Protein AF-A0A918M5M4-F1 (afdb_monomer_lite)

Structure (mmCIF, N/CA/C/O backbone):
data_AF-A0A918M5M4-F1
#
_entry.id   AF-A0A918M5M4-F1
#
loop_
_atom_site.group_PDB
_atom_site.id
_atom_site.type_symbol
_atom_site.label_atom_id
_atom_site.label_alt_id
_atom_site.label_comp_id
_atom_site.label_asym_id
_atom_site.label_entity_id
_atom_site.label_seq_id
_atom_site.pdbx_PDB_ins_code
_atom_site.Cartn_x
_atom_site.Cartn_y
_atom_site.Cartn_z
_atom_site.occupancy
_atom_site.B_iso_or_equiv
_atom_site.auth_seq_id
_atom_site.auth_comp_id
_atom_site.auth_asym_id
_atom_site.auth_atom_id
_atom_site.pdbx_PDB_model_num
ATOM 1 N N . MET A 1 1 ? 6.515 -14.121 -33.774 1.00 31.66 1 MET A N 1
ATOM 2 C CA . MET A 1 1 ? 7.027 -12.742 -33.638 1.00 31.66 1 MET A CA 1
ATOM 3 C C . MET A 1 1 ? 7.043 -12.420 -32.153 1.00 31.66 1 MET A C 1
ATOM 5 O O . MET A 1 1 ? 6.007 -12.093 -31.595 1.00 31.66 1 MET A O 1
ATOM 9 N N . GLN A 1 2 ? 8.178 -12.661 -31.497 1.00 32.06 2 GLN A N 1
ATOM 10 C CA . GLN A 1 2 ? 8.370 -12.367 -30.079 1.00 32.06 2 GLN A CA 1
ATOM 11 C C . GLN A 1 2 ? 8.633 -10.863 -29.984 1.00 32.06 2 GLN A C 1
ATOM 13 O O . GLN A 1 2 ? 9.651 -10.390 -30.479 1.00 32.06 2 GLN A O 1
ATOM 18 N N . LEU A 1 3 ? 7.674 -10.091 -29.474 1.00 38.12 3 LEU A N 1
ATOM 19 C CA . LEU A 1 3 ? 7.922 -8.688 -29.165 1.00 38.12 3 LEU A CA 1
ATOM 20 C C . LEU A 1 3 ? 8.830 -8.672 -27.939 1.00 38.12 3 LEU A C 1
ATOM 22 O O . LEU A 1 3 ? 8.403 -9.100 -26.866 1.00 38.12 3 LEU A O 1
ATOM 26 N N . ASP A 1 4 ? 10.060 -8.191 -28.093 1.00 43.88 4 ASP A N 1
ATOM 27 C CA . ASP A 1 4 ? 10.939 -7.857 -26.975 1.00 43.88 4 ASP A CA 1
ATOM 28 C C . ASP A 1 4 ? 10.282 -6.734 -26.157 1.00 43.88 4 ASP A C 1
ATOM 30 O O . ASP A 1 4 ? 10.545 -5.543 -26.320 1.00 43.88 4 ASP A O 1
ATOM 34 N N . GLY A 1 5 ? 9.350 -7.116 -25.282 1.00 52.03 5 GLY A N 1
ATOM 35 C CA . GLY A 1 5 ? 8.571 -6.247 -24.402 1.00 52.03 5 GLY A CA 1
ATOM 36 C C . GLY A 1 5 ? 9.403 -5.711 -23.237 1.00 52.03 5 GLY A C 1
ATOM 37 O O . GLY A 1 5 ? 8.955 -5.766 -22.093 1.00 52.03 5 GLY A O 1
ATOM 38 N N . GLY A 1 6 ? 10.628 -5.263 -23.525 1.00 60.84 6 GLY A N 1
ATOM 39 C CA . GLY A 1 6 ? 11.644 -4.798 -22.577 1.00 60.84 6 GLY A CA 1
ATOM 40 C C . GLY A 1 6 ? 11.935 -3.297 -22.655 1.00 60.84 6 GLY A C 1
ATOM 41 O O . GLY A 1 6 ? 12.893 -2.826 -22.050 1.00 60.84 6 GLY A O 1
ATOM 42 N N . GLY A 1 7 ? 11.135 -2.525 -23.397 1.00 67.81 7 GLY A N 1
ATOM 43 C CA . GLY A 1 7 ? 11.286 -1.068 -23.455 1.00 67.81 7 GLY A CA 1
ATOM 44 C C . GLY A 1 7 ? 11.088 -0.399 -22.086 1.00 67.81 7 GLY A C 1
ATOM 45 O O . GLY A 1 7 ? 10.428 -0.944 -21.204 1.00 67.81 7 GLY A O 1
ATOM 46 N N . ARG A 1 8 ? 11.594 0.834 -21.917 1.00 72.06 8 ARG A N 1
ATOM 47 C CA . ARG A 1 8 ? 11.536 1.611 -20.653 1.00 72.06 8 ARG A CA 1
ATOM 48 C C . ARG A 1 8 ? 10.135 1.698 -20.025 1.00 72.06 8 ARG A C 1
ATOM 50 O O . ARG A 1 8 ? 10.007 1.849 -18.815 1.00 72.06 8 ARG A O 1
ATOM 57 N N . LEU A 1 9 ? 9.088 1.622 -20.845 1.00 75.12 9 LEU A N 1
ATOM 58 C CA . LEU A 1 9 ? 7.691 1.702 -20.412 1.00 75.12 9 LEU A CA 1
ATOM 59 C C . LEU A 1 9 ? 7.061 0.345 -20.080 1.00 75.12 9 LEU A C 1
ATOM 61 O O . LEU A 1 9 ? 6.008 0.319 -19.449 1.00 75.12 9 LEU A O 1
ATOM 65 N N . ALA A 1 10 ? 7.684 -0.771 -20.459 1.00 76.94 10 ALA A N 1
ATOM 66 C CA . ALA A 1 10 ? 7.119 -2.100 -20.253 1.00 76.94 10 ALA A CA 1
ATOM 67 C C . ALA A 1 10 ? 6.786 -2.403 -18.777 1.00 76.94 10 ALA A C 1
ATOM 69 O O . ALA A 1 10 ? 5.693 -2.908 -18.524 1.00 76.94 10 ALA A O 1
ATOM 70 N N . PRO A 1 11 ? 7.615 -2.016 -17.784 1.00 71.38 11 PRO A N 1
ATOM 71 C CA . PRO A 1 11 ? 7.250 -2.140 -16.373 1.00 71.38 11 PRO A CA 1
ATOM 72 C C . PRO A 1 11 ? 5.974 -1.382 -15.988 1.00 71.38 11 PRO A C 1
ATOM 74 O O . PRO A 1 11 ? 5.166 -1.880 -15.210 1.00 71.38 11 PRO A O 1
ATOM 77 N N . ALA A 1 12 ? 5.777 -0.174 -16.523 1.00 72.38 12 ALA A N 1
ATOM 78 C CA . ALA A 1 12 ? 4.592 0.632 -16.238 1.00 72.38 12 ALA A CA 1
ATOM 79 C C . ALA A 1 12 ? 3.340 0.063 -16.916 1.00 72.38 12 ALA A C 1
ATOM 81 O O . ALA A 1 12 ? 2.290 -0.006 -16.283 1.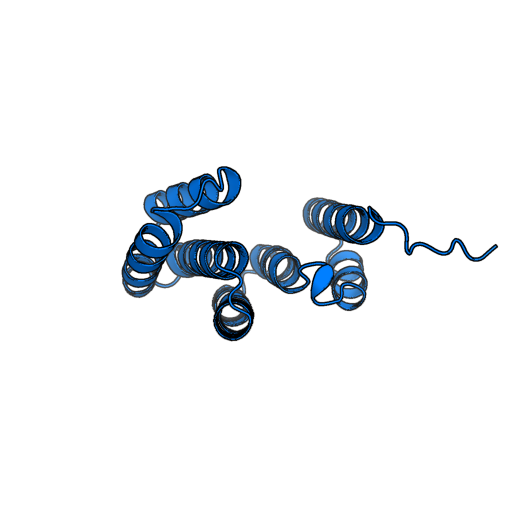00 72.38 12 ALA A O 1
ATOM 82 N N . ALA A 1 13 ? 3.473 -0.401 -18.161 1.00 77.06 13 ALA A N 1
ATOM 83 C CA . ALA A 1 13 ? 2.392 -1.050 -18.893 1.00 77.06 13 ALA A CA 1
ATOM 84 C C . ALA A 1 13 ? 1.911 -2.324 -18.181 1.00 77.06 13 ALA A C 1
ATOM 86 O O . ALA A 1 13 ? 0.711 -2.501 -17.996 1.00 77.06 13 ALA A O 1
ATOM 87 N N . ARG A 1 14 ? 2.835 -3.168 -17.701 1.00 78.19 14 ARG A N 1
ATOM 88 C CA . ARG A 1 14 ? 2.481 -4.381 -16.948 1.00 78.19 14 ARG A CA 1
ATOM 89 C C . ARG A 1 14 ? 1.756 -4.066 -15.635 1.00 78.19 14 ARG A C 1
ATOM 91 O O . ARG A 1 14 ? 0.775 -4.728 -15.331 1.00 78.19 14 ARG A O 1
ATOM 98 N N . ARG A 1 15 ? 2.155 -3.017 -14.899 1.00 77.06 15 ARG A N 1
ATOM 99 C CA . ARG A 1 15 ? 1.392 -2.554 -13.719 1.00 77.06 15 ARG A CA 1
ATOM 100 C C . ARG A 1 15 ? -0.024 -2.100 -14.080 1.00 77.06 15 ARG A C 1
ATOM 102 O O . ARG A 1 15 ? -0.968 -2.437 -13.377 1.00 77.06 15 ARG A O 1
ATOM 109 N N . GLY A 1 16 ? -0.169 -1.360 -15.180 1.00 74.25 16 GLY A N 1
ATOM 110 C CA . GLY A 1 16 ? -1.480 -0.936 -15.677 1.00 74.25 16 GLY A CA 1
ATOM 111 C C . GLY A 1 16 ? -2.386 -2.121 -16.019 1.00 74.25 16 GLY A C 1
ATOM 112 O O . GLY A 1 16 ? -3.556 -2.114 -15.652 1.00 74.25 16 GLY A O 1
ATOM 113 N N . LEU A 1 17 ? -1.836 -3.162 -16.654 1.00 78.81 17 LEU A N 1
ATOM 114 C CA . LEU A 1 17 ? -2.573 -4.392 -16.962 1.00 78.81 17 LEU A CA 1
ATOM 115 C C . LEU A 1 17 ? -3.053 -5.111 -15.703 1.00 78.81 17 LEU A C 1
ATOM 117 O O . LEU A 1 17 ? -4.197 -5.553 -15.676 1.00 78.81 17 LEU A O 1
ATOM 121 N N . VAL A 1 18 ? -2.228 -5.175 -14.654 1.00 77.69 18 VAL A N 1
ATOM 122 C CA . VAL A 1 18 ? -2.670 -5.776 -13.390 1.00 77.69 18 VAL A CA 1
ATOM 123 C C . VAL A 1 18 ? -3.821 -4.987 -12.776 1.00 77.69 18 VAL A C 1
ATOM 125 O O . VAL A 1 18 ? -4.817 -5.580 -12.382 1.00 77.69 18 VAL A O 1
ATOM 128 N N . HIS A 1 19 ? -3.740 -3.656 -12.764 1.00 74.88 19 HIS A N 1
ATOM 129 C CA . HIS A 1 19 ? -4.822 -2.834 -12.226 1.00 74.88 19 HIS A CA 1
ATOM 130 C C . HIS A 1 19 ? -6.141 -3.037 -12.991 1.00 74.88 19 HIS A C 1
ATOM 132 O O . HIS A 1 19 ? -7.197 -3.192 -12.381 1.00 74.88 19 HIS A O 1
ATOM 138 N N . ILE A 1 20 ? -6.081 -3.104 -14.325 1.00 78.50 20 ILE A N 1
ATOM 139 C CA . ILE A 1 20 ? -7.254 -3.384 -15.167 1.00 78.50 20 ILE A CA 1
ATOM 140 C C . ILE A 1 20 ? -7.804 -4.792 -14.895 1.00 78.50 20 ILE A C 1
ATOM 142 O O . ILE A 1 20 ? -9.017 -4.951 -14.793 1.00 78.50 20 ILE A O 1
ATOM 146 N N . ALA A 1 21 ? -6.938 -5.797 -14.738 1.00 78.44 21 ALA A N 1
ATOM 147 C CA . ALA A 1 21 ? -7.348 -7.161 -14.412 1.00 78.44 21 ALA A CA 1
ATOM 148 C C . ALA A 1 21 ? -8.049 -7.236 -13.041 1.00 78.44 21 ALA A C 1
ATOM 150 O O . ALA A 1 21 ? -9.118 -7.835 -12.944 1.00 78.44 21 ALA A O 1
ATOM 151 N N . CYS A 1 22 ? -7.534 -6.538 -12.019 1.00 73.75 22 CYS A N 1
ATOM 152 C CA . CYS A 1 22 ? -8.204 -6.413 -10.719 1.00 73.75 22 CYS A CA 1
ATOM 153 C C . CYS A 1 22 ? -9.591 -5.762 -10.842 1.00 73.75 22 CYS A C 1
ATOM 155 O O . CYS A 1 22 ? -10.555 -6.267 -10.273 1.00 73.75 22 CYS A O 1
ATOM 157 N N . LEU A 1 23 ? -9.717 -4.671 -11.609 1.00 74.25 23 LEU A N 1
ATOM 158 C CA . LEU A 1 23 ? -11.007 -4.002 -11.843 1.00 74.25 23 LEU A CA 1
ATOM 159 C C . LEU A 1 23 ? -12.008 -4.891 -12.596 1.00 74.25 23 LEU A C 1
ATOM 161 O O . LEU A 1 23 ? -13.211 -4.787 -12.369 1.00 74.25 23 LEU A O 1
ATOM 165 N N . ALA A 1 24 ? -11.519 -5.766 -13.475 1.00 77.88 24 ALA A N 1
ATOM 166 C CA . ALA A 1 24 ? -12.329 -6.737 -14.205 1.00 77.88 24 ALA A CA 1
ATOM 167 C C . ALA A 1 24 ? -12.671 -7.998 -13.384 1.00 77.88 24 ALA A C 1
ATOM 169 O O . ALA A 1 24 ? -13.424 -8.844 -13.863 1.00 77.88 24 ALA A O 1
ATOM 170 N N . GLY A 1 25 ? -12.120 -8.146 -12.173 1.00 73.94 25 GLY A N 1
ATOM 171 C CA . GLY A 1 25 ? -12.239 -9.358 -11.359 1.00 73.94 25 GLY A CA 1
ATOM 172 C C . GLY A 1 25 ? -11.410 -10.547 -11.867 1.00 73.94 25 GLY A C 1
ATOM 173 O O . GLY A 1 25 ? -11.567 -11.659 -11.364 1.00 73.94 25 GLY A O 1
ATOM 174 N N . ASP A 1 26 ? -10.520 -10.337 -12.842 1.00 80.94 26 ASP A N 1
ATOM 175 C CA . ASP A 1 26 ? -9.614 -11.358 -13.377 1.00 80.94 26 ASP A CA 1
ATOM 176 C C . ASP A 1 26 ? -8.328 -11.440 -12.540 1.00 80.94 26 ASP A C 1
ATOM 178 O O . ASP A 1 26 ? -7.231 -11.031 -12.936 1.00 80.94 26 ASP A O 1
ATOM 182 N N . PHE A 1 27 ? -8.479 -11.969 -11.328 1.00 72.94 27 PHE A N 1
ATOM 183 C CA . PHE A 1 27 ? -7.386 -12.075 -10.365 1.00 72.94 27 PHE A CA 1
ATOM 184 C C . PHE A 1 27 ? -6.307 -13.088 -10.769 1.00 72.94 27 PHE A C 1
ATOM 186 O O . PHE A 1 27 ? -5.166 -12.960 -10.329 1.00 72.94 27 PHE A O 1
ATOM 193 N N . SER A 1 28 ? -6.624 -14.055 -11.640 1.00 76.12 28 SER A N 1
ATOM 194 C CA . SER A 1 28 ? -5.630 -14.998 -12.170 1.00 76.12 28 SER A CA 1
ATOM 195 C C . SER A 1 28 ? -4.639 -14.272 -13.074 1.00 76.12 28 SER A C 1
ATOM 197 O O . SER A 1 28 ? -3.433 -14.332 -12.842 1.00 76.12 28 SER A O 1
ATOM 199 N N . THR A 1 29 ? -5.140 -13.503 -14.047 1.00 78.62 29 THR A N 1
ATOM 200 C CA . THR A 1 29 ? -4.291 -12.684 -14.925 1.00 78.62 29 THR A CA 1
ATOM 201 C C . THR A 1 29 ? -3.525 -11.628 -14.132 1.00 78.62 29 THR A C 1
ATOM 203 O O . THR A 1 29 ? -2.352 -11.364 -14.416 1.00 78.62 29 THR A O 1
ATOM 206 N N . ALA A 1 30 ? -4.160 -11.038 -13.115 1.00 78.25 30 ALA A N 1
ATOM 207 C CA . ALA A 1 30 ? -3.520 -10.095 -12.207 1.00 78.25 30 ALA A CA 1
ATOM 208 C C . ALA A 1 30 ? -2.331 -10.737 -11.466 1.00 78.25 30 ALA A C 1
ATOM 210 O O . ALA A 1 30 ? -1.230 -10.177 -11.457 1.00 78.25 30 ALA A O 1
ATOM 211 N N . TYR A 1 31 ? -2.521 -11.933 -10.904 1.00 76.31 31 TYR A N 1
ATOM 212 C CA . TYR A 1 31 ? -1.486 -12.674 -10.189 1.00 76.31 31 TYR A CA 1
ATOM 213 C C . TYR A 1 31 ? -0.331 -13.087 -11.108 1.00 76.31 31 TYR A C 1
ATOM 215 O O . TYR A 1 31 ? 0.821 -12.746 -10.829 1.00 76.31 31 TYR A O 1
ATOM 223 N N . ASP A 1 32 ? -0.629 -13.730 -12.238 1.00 79.44 32 ASP A N 1
ATOM 224 C CA . ASP A 1 32 ? 0.385 -14.199 -13.188 1.00 79.44 32 ASP A CA 1
ATOM 225 C C . ASP A 1 32 ? 1.221 -13.034 -13.726 1.00 79.44 32 ASP A C 1
ATOM 227 O O . ASP A 1 32 ? 2.452 -13.091 -13.751 1.00 79.44 32 ASP A O 1
ATOM 231 N N . THR A 1 33 ? 0.572 -11.921 -14.079 1.00 78.56 33 THR A N 1
ATOM 232 C CA . THR A 1 33 ? 1.270 -10.720 -14.556 1.00 78.56 33 THR A CA 1
ATOM 233 C C . THR A 1 33 ? 2.151 -10.119 -13.461 1.00 78.56 33 THR A C 1
ATOM 235 O O . THR A 1 33 ? 3.258 -9.663 -13.760 1.00 78.56 33 THR A O 1
ATOM 238 N N . THR A 1 34 ? 1.718 -10.169 -12.198 1.00 76.19 34 THR A N 1
ATOM 239 C CA . THR A 1 34 ? 2.508 -9.703 -11.049 1.00 76.19 34 THR A CA 1
ATOM 240 C C . THR A 1 34 ? 3.793 -10.507 -10.879 1.00 76.19 34 THR A C 1
ATOM 242 O O . THR A 1 34 ? 4.847 -9.907 -10.689 1.00 76.19 34 THR A O 1
ATOM 245 N N . GLN A 1 35 ? 3.755 -11.831 -11.067 1.00 75.19 35 GLN A N 1
ATOM 246 C CA . GLN A 1 35 ? 4.953 -12.683 -11.009 1.00 75.19 35 GLN A CA 1
ATOM 247 C C . GLN A 1 35 ? 5.988 -12.346 -12.100 1.00 75.19 35 GLN A C 1
ATOM 249 O O . GLN A 1 35 ? 7.175 -12.635 -11.954 1.00 75.19 35 GLN A O 1
ATOM 254 N N . THR A 1 36 ? 5.572 -11.693 -13.192 1.00 76.62 36 THR A N 1
ATOM 255 C CA . THR A 1 36 ? 6.490 -11.226 -14.251 1.00 76.62 36 THR A CA 1
ATOM 256 C C . THR A 1 36 ? 7.126 -9.859 -13.969 1.00 76.62 36 THR A C 1
ATOM 258 O O . THR A 1 36 ? 7.994 -9.403 -14.729 1.00 76.62 36 THR A O 1
ATOM 261 N N . LEU A 1 37 ? 6.677 -9.160 -12.922 1.00 70.69 37 LEU A N 1
ATOM 262 C CA . LEU A 1 37 ? 7.235 -7.881 -12.501 1.00 70.69 37 LEU A CA 1
ATOM 263 C C . LEU A 1 37 ? 8.455 -8.152 -11.625 1.00 70.69 37 LEU A C 1
ATOM 265 O O . LEU A 1 37 ? 8.340 -8.730 -10.563 1.00 70.69 37 LEU A O 1
ATOM 269 N N . GLY A 1 38 ? 9.636 -7.699 -12.041 1.00 65.38 38 GLY A N 1
ATOM 270 C CA . GLY A 1 38 ? 10.803 -7.679 -11.154 1.0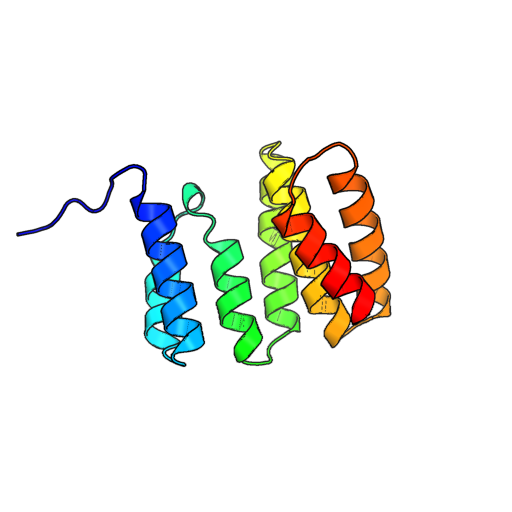0 65.38 38 GLY A CA 1
ATOM 271 C C . GLY A 1 38 ? 10.787 -6.476 -10.203 1.00 65.38 38 GLY A C 1
ATOM 272 O O . GLY A 1 38 ? 9.988 -5.551 -10.352 1.00 65.38 38 GLY A O 1
ATOM 273 N N . TRP A 1 39 ? 11.763 -6.408 -9.296 1.00 59.12 39 TRP A N 1
ATOM 274 C CA . TRP A 1 39 ? 11.954 -5.300 -8.345 1.00 59.12 39 TRP A CA 1
ATOM 275 C C . TRP A 1 39 ? 11.873 -3.892 -8.965 1.00 59.12 39 TRP A C 1
ATOM 277 O O . TRP A 1 39 ? 11.179 -3.015 -8.455 1.00 59.12 39 TRP A O 1
ATOM 287 N N . VAL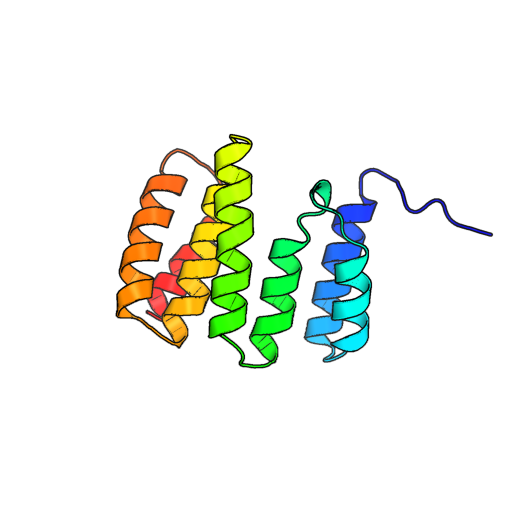 A 1 40 ? 12.548 -3.672 -10.101 1.00 57.81 40 VAL A N 1
ATOM 288 C CA . VAL A 1 40 ? 12.534 -2.385 -10.836 1.00 57.81 40 VAL A CA 1
ATOM 289 C C . VAL A 1 40 ? 11.117 -2.003 -11.276 1.00 57.81 40 VAL A C 1
ATOM 291 O O . VAL A 1 40 ? 10.779 -0.828 -11.416 1.00 57.81 40 VAL A O 1
ATOM 294 N N . SER A 1 41 ? 10.261 -3.004 -11.453 1.00 56.34 41 SER A N 1
ATOM 295 C CA . SER A 1 41 ? 8.868 -2.832 -11.835 1.00 56.34 41 SER A CA 1
ATOM 296 C C . SER A 1 41 ? 7.934 -2.621 -10.643 1.00 56.34 41 SER A C 1
ATOM 298 O O . SER A 1 41 ? 6.749 -2.393 -10.877 1.00 56.34 41 SER A O 1
ATOM 300 N N . ARG A 1 42 ? 8.460 -2.598 -9.406 1.00 64.56 42 ARG A N 1
ATOM 301 C CA . ARG A 1 42 ? 7.721 -2.371 -8.150 1.00 64.56 42 ARG A CA 1
ATOM 302 C C . ARG A 1 42 ? 6.629 -3.420 -7.910 1.00 64.56 42 ARG A C 1
ATOM 304 O O . ARG A 1 42 ? 5.502 -3.068 -7.570 1.00 64.56 42 ARG A O 1
ATOM 311 N N . GLN A 1 43 ? 6.981 -4.689 -8.130 1.00 60.69 43 GLN A N 1
ATOM 312 C CA . GLN A 1 43 ? 6.130 -5.876 -7.954 1.00 60.69 43 GLN A CA 1
ATOM 313 C C . GLN A 1 43 ? 5.279 -5.822 -6.677 1.00 60.69 43 GLN A C 1
ATOM 315 O O . GLN A 1 43 ? 4.084 -6.083 -6.708 1.00 60.69 43 GLN A O 1
ATOM 320 N N . HIS A 1 44 ? 5.873 -5.376 -5.577 1.00 62.69 44 HIS A N 1
ATOM 321 C CA . HIS A 1 44 ? 5.231 -5.300 -4.272 1.00 62.69 44 HIS A CA 1
ATOM 322 C C . HIS A 1 44 ? 4.007 -4.387 -4.185 1.00 62.69 44 HIS A C 1
ATOM 324 O O . HIS A 1 44 ? 3.097 -4.655 -3.408 1.00 62.69 44 HIS A O 1
ATOM 330 N N . ARG A 1 45 ? 3.963 -3.305 -4.974 1.00 64.75 45 ARG A N 1
ATOM 331 C CA . ARG A 1 45 ? 2.786 -2.420 -4.995 1.00 64.75 45 ARG A CA 1
ATOM 332 C C . ARG A 1 45 ? 1.576 -3.146 -5.565 1.00 64.75 45 ARG A C 1
ATOM 334 O O . ARG A 1 45 ? 0.460 -2.933 -5.121 1.00 64.75 45 ARG A O 1
ATOM 341 N N . VAL A 1 46 ? 1.842 -4.007 -6.535 1.00 62.88 46 VAL A N 1
ATOM 342 C CA . VAL A 1 46 ? 0.834 -4.738 -7.282 1.00 62.88 46 VAL A CA 1
ATOM 343 C C . VAL A 1 46 ? 0.329 -5.941 -6.488 1.00 62.88 46 VAL A C 1
ATOM 345 O O . VAL A 1 46 ? -0.861 -6.221 -6.506 1.00 62.88 46 VAL A O 1
ATOM 348 N N . GLU A 1 47 ? 1.198 -6.602 -5.720 1.00 66.31 47 GLU A N 1
ATOM 349 C CA . GLU A 1 47 ? 0.777 -7.658 -4.788 1.00 66.31 47 GLU A CA 1
ATOM 350 C C . GLU A 1 47 ? -0.209 -7.129 -3.736 1.00 66.31 47 GLU A C 1
ATOM 352 O O . GLU A 1 47 ? -1.217 -7.780 -3.469 1.00 66.31 47 GLU A O 1
ATOM 357 N N . GLY A 1 48 ? 0.015 -5.922 -3.202 1.00 62.50 48 GLY A N 1
ATOM 358 C CA . GLY A 1 48 ? -0.955 -5.251 -2.329 1.00 62.50 48 GLY A CA 1
ATOM 359 C C . GLY A 1 48 ? -2.301 -4.986 -3.019 1.00 62.50 48 GLY A C 1
ATOM 360 O O . GLY A 1 48 ? -3.349 -5.314 -2.463 1.00 62.50 48 GLY A O 1
ATOM 361 N N . ASP A 1 49 ? -2.274 -4.472 -4.253 1.00 64.38 49 ASP A N 1
ATOM 362 C CA . ASP A 1 49 ? -3.477 -4.186 -5.055 1.00 64.38 49 ASP A CA 1
ATOM 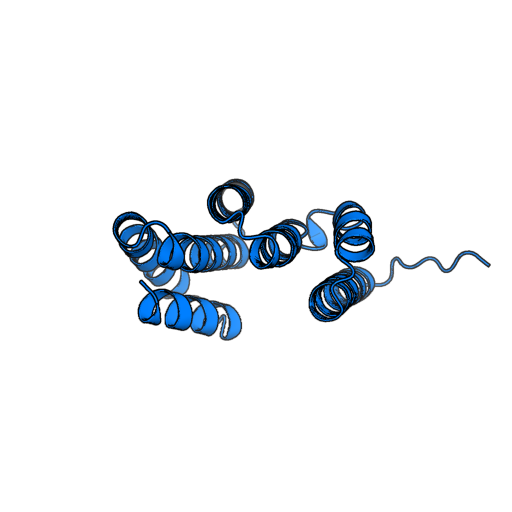363 C C . ASP A 1 49 ? -4.269 -5.453 -5.445 1.00 64.38 49 ASP A C 1
ATOM 365 O O . ASP A 1 49 ? -5.475 -5.379 -5.680 1.00 64.38 49 ASP A O 1
ATOM 369 N N . VAL A 1 50 ? -3.608 -6.615 -5.526 1.00 65.38 50 VAL A N 1
ATOM 370 C CA . VAL A 1 50 ? -4.241 -7.920 -5.799 1.00 65.38 50 VAL A CA 1
ATOM 371 C C . VAL A 1 50 ? -4.817 -8.549 -4.532 1.00 65.38 50 VAL A C 1
ATOM 373 O O . VAL A 1 50 ? -5.864 -9.183 -4.595 1.00 65.38 50 VAL A O 1
ATOM 376 N N . LEU A 1 51 ? -4.167 -8.392 -3.377 1.00 65.88 51 LEU A N 1
ATOM 377 C CA . LEU A 1 51 ? -4.624 -8.996 -2.117 1.00 65.88 51 LEU A CA 1
ATOM 378 C C . LEU A 1 51 ? -5.808 -8.243 -1.495 1.00 65.88 51 LEU A C 1
ATOM 380 O O . LEU A 1 51 ? -6.670 -8.863 -0.872 1.00 65.88 51 LEU A O 1
ATOM 384 N N . TRP A 1 52 ? -5.884 -6.927 -1.704 1.00 62.47 52 TRP A N 1
ATOM 385 C CA . TRP A 1 52 ? -6.941 -6.075 -1.156 1.00 62.47 52 TRP A CA 1
ATOM 386 C C . TRP A 1 52 ? -8.371 -6.517 -1.530 1.00 62.47 52 TRP A C 1
ATOM 388 O O . TRP A 1 52 ? -9.203 -6.658 -0.632 1.00 62.47 52 TRP A O 1
ATOM 398 N N . PRO A 1 53 ? -8.689 -6.827 -2.804 1.00 64.56 53 PRO A N 1
ATOM 399 C CA . PRO A 1 53 ? -10.028 -7.274 -3.195 1.00 64.56 53 PRO A CA 1
ATOM 400 C C . PRO A 1 53 ? -10.388 -8.682 -2.702 1.00 64.56 53 PRO A C 1
ATOM 402 O O . PRO A 1 53 ? -11.564 -9.038 -2.697 1.00 64.56 53 PRO A O 1
ATOM 405 N N . HIS A 1 54 ? -9.404 -9.481 -2.273 1.00 63.66 54 HIS A N 1
ATOM 406 C CA . HIS A 1 54 ? -9.634 -10.803 -1.685 1.00 63.66 54 HIS A CA 1
ATOM 407 C C . HIS A 1 54 ? -9.963 -10.756 -0.184 1.00 63.66 54 HIS A C 1
ATOM 409 O O . HIS A 1 54 ? -10.255 -11.798 0.398 1.00 63.66 54 HIS A O 1
ATOM 415 N N . GLY A 1 55 ? -9.943 -9.573 0.446 1.00 63.25 55 GLY A N 1
ATOM 416 C CA . GLY A 1 55 ? -10.290 -9.407 1.862 1.00 63.25 55 GLY A CA 1
ATOM 417 C C . GLY A 1 55 ? -9.220 -9.893 2.846 1.00 63.25 55 GLY A C 1
ATOM 418 O O . GLY A 1 55 ? -9.449 -9.877 4.052 1.00 63.25 55 GLY A O 1
ATOM 419 N N . ASP A 1 56 ? -8.052 -10.312 2.355 1.00 73.00 56 ASP A N 1
ATOM 420 C CA . ASP A 1 56 ? -6.958 -10.858 3.164 1.00 73.00 56 ASP A CA 1
ATOM 421 C C . ASP A 1 56 ? -5.994 -9.739 3.589 1.00 73.00 56 ASP A C 1
ATOM 423 O O . ASP A 1 56 ? -4.874 -9.582 3.087 1.00 73.00 56 ASP A O 1
ATOM 427 N N . MET A 1 57 ? -6.497 -8.887 4.482 1.00 72.25 57 MET A N 1
ATOM 428 C CA . MET A 1 57 ? -5.844 -7.634 4.862 1.00 72.25 57 MET A CA 1
ATOM 429 C C . MET A 1 57 ? -4.561 -7.849 5.673 1.00 72.25 57 MET A C 1
ATOM 431 O O . MET A 1 57 ? -3.621 -7.067 5.548 1.00 72.25 57 MET A O 1
ATOM 435 N N . ASP A 1 58 ? -4.461 -8.940 6.433 1.00 74.00 58 ASP A N 1
ATOM 436 C CA . ASP A 1 58 ? -3.246 -9.267 7.186 1.00 74.00 58 ASP A CA 1
ATOM 437 C C . ASP A 1 58 ? -2.087 -9.617 6.246 1.00 74.00 58 ASP A C 1
ATOM 439 O O . ASP A 1 58 ? -0.964 -9.123 6.406 1.00 74.00 58 ASP A O 1
ATOM 443 N N . ARG A 1 59 ? -2.353 -10.413 5.200 1.00 74.44 59 ARG A N 1
ATOM 444 C CA . ARG A 1 59 ? -1.341 -10.711 4.179 1.00 74.44 59 ARG A CA 1
ATOM 445 C C . ARG A 1 59 ? -1.024 -9.498 3.321 1.00 74.44 59 ARG A C 1
ATOM 447 O O . ARG A 1 59 ? 0.143 -9.319 2.975 1.00 74.44 59 ARG A O 1
ATOM 454 N N . ALA A 1 60 ? -2.003 -8.647 3.021 1.00 75.38 60 ALA A N 1
ATOM 455 C CA . ALA A 1 60 ? -1.751 -7.384 2.333 1.00 75.38 60 ALA A CA 1
ATOM 456 C C . ALA A 1 60 ? -0.836 -6.461 3.165 1.00 75.38 60 ALA A C 1
ATOM 458 O O . ALA A 1 60 ? 0.139 -5.919 2.641 1.00 75.38 60 ALA A O 1
ATOM 459 N N . ALA A 1 61 ? -1.059 -6.350 4.479 1.00 77.69 61 ALA A N 1
ATOM 460 C CA . ALA A 1 61 ? -0.220 -5.545 5.364 1.00 77.69 61 ALA A CA 1
ATOM 461 C C . ALA A 1 61 ? 1.205 -6.112 5.480 1.00 77.69 61 ALA A C 1
ATOM 463 O O . ALA A 1 61 ? 2.180 -5.350 5.487 1.00 77.69 61 ALA A O 1
ATOM 464 N N . ALA A 1 62 ? 1.342 -7.441 5.537 1.00 79.94 62 ALA A N 1
ATOM 465 C CA . ALA A 1 62 ? 2.635 -8.121 5.526 1.00 79.94 62 ALA A CA 1
ATOM 466 C C . ALA A 1 62 ? 3.381 -7.926 4.194 1.00 79.94 62 ALA A C 1
ATOM 468 O O . ALA A 1 62 ? 4.588 -7.668 4.198 1.00 79.94 62 ALA A O 1
ATOM 469 N N . ALA A 1 63 ? 2.666 -7.961 3.065 1.00 77.00 63 ALA A N 1
ATOM 470 C CA . ALA A 1 63 ? 3.226 -7.717 1.737 1.00 77.00 63 ALA A CA 1
ATOM 471 C C . ALA A 1 63 ? 3.799 -6.296 1.593 1.00 77.00 63 ALA A C 1
ATOM 473 O O . ALA A 1 63 ? 4.758 -6.095 0.853 1.00 77.00 63 ALA A O 1
ATOM 474 N N . CYS A 1 64 ? 3.295 -5.315 2.351 1.00 74.75 64 CYS A N 1
ATOM 475 C CA . CYS A 1 64 ? 3.866 -3.966 2.391 1.00 74.75 64 CYS A CA 1
ATOM 476 C C . CYS A 1 64 ? 5.108 -3.827 3.299 1.00 74.75 64 CYS A C 1
ATOM 478 O O . CYS A 1 64 ? 5.839 -2.841 3.177 1.00 74.75 64 CYS A O 1
ATOM 480 N N . ALA A 1 65 ? 5.385 -4.781 4.199 1.00 80.50 65 ALA A N 1
ATOM 481 C CA . ALA A 1 65 ? 6.494 -4.686 5.155 1.00 80.50 65 ALA A CA 1
ATOM 482 C C . ALA A 1 65 ? 7.865 -5.009 4.530 1.00 80.50 65 ALA A C 1
ATOM 484 O O . ALA A 1 65 ? 8.788 -4.198 4.619 1.00 80.50 65 ALA A O 1
ATOM 485 N N . ALA A 1 66 ? 7.997 -6.145 3.838 1.00 81.00 66 ALA A N 1
ATOM 486 C CA . ALA A 1 66 ? 9.265 -6.542 3.210 1.00 81.00 66 ALA A CA 1
ATOM 487 C C . ALA A 1 66 ? 9.817 -5.513 2.188 1.00 81.00 66 ALA A C 1
ATOM 489 O O . ALA A 1 66 ? 11.012 -5.205 2.223 1.00 81.00 66 ALA A O 1
ATOM 490 N N . PRO A 1 67 ? 8.991 -4.895 1.321 1.00 78.62 67 PRO A N 1
ATOM 491 C CA . PRO A 1 67 ? 9.445 -3.861 0.392 1.00 78.62 67 PRO A CA 1
ATOM 492 C C . PRO A 1 67 ? 9.882 -2.572 1.084 1.00 78.62 67 PRO A C 1
ATOM 494 O O . PRO A 1 67 ? 10.804 -1.915 0.602 1.00 78.62 67 PRO A O 1
ATOM 497 N N . ARG A 1 68 ? 9.257 -2.215 2.215 1.00 85.81 68 ARG A N 1
ATOM 498 C CA . ARG A 1 68 ? 9.671 -1.074 3.042 1.00 85.81 68 ARG A CA 1
ATOM 499 C C . ARG A 1 68 ? 11.092 -1.285 3.556 1.00 85.81 68 ARG A C 1
ATOM 501 O O . ARG A 1 68 ? 11.924 -0.392 3.401 1.00 85.81 68 ARG A O 1
ATOM 508 N N . ASP A 1 69 ? 11.378 -2.456 4.121 1.00 86.44 69 ASP A N 1
ATOM 509 C CA . ASP A 1 69 ? 12.702 -2.774 4.670 1.00 86.44 69 ASP A CA 1
ATOM 510 C C . ASP A 1 69 ? 13.761 -2.868 3.568 1.00 86.44 69 ASP A C 1
ATOM 512 O O . ASP A 1 69 ? 14.874 -2.362 3.707 1.00 86.44 69 ASP A O 1
ATOM 516 N N . GLN A 1 70 ? 13.401 -3.432 2.419 1.00 81.25 70 GLN A N 1
ATOM 517 C CA . GLN A 1 70 ? 14.298 -3.490 1.272 1.00 81.25 70 GLN A CA 1
ATOM 518 C C . GLN A 1 70 ? 14.550 -2.102 0.648 1.00 81.25 70 GLN A C 1
ATOM 520 O O . GLN A 1 70 ? 15.650 -1.838 0.158 1.00 81.25 70 GLN A O 1
ATOM 525 N N . ALA A 1 71 ? 13.567 -1.197 0.666 1.00 85.31 71 ALA A N 1
ATOM 526 C CA . ALA A 1 71 ? 13.743 0.189 0.236 1.00 85.31 71 ALA A CA 1
ATOM 527 C C . ALA A 1 71 ? 14.650 0.982 1.190 1.00 85.31 71 ALA A C 1
ATOM 529 O O . ALA A 1 71 ? 15.479 1.757 0.714 1.00 85.31 71 ALA A O 1
ATOM 530 N N . GLU A 1 72 ? 14.541 0.749 2.504 1.00 86.88 72 GLU A N 1
ATOM 531 C CA . GLU A 1 72 ? 15.460 1.291 3.518 1.00 86.88 72 GLU A CA 1
ATOM 532 C C . GLU A 1 72 ? 16.901 0.846 3.239 1.00 86.88 72 GLU A C 1
ATOM 534 O O . GLU A 1 72 ? 17.781 1.684 3.064 1.00 86.88 72 GLU A O 1
ATOM 539 N N . GLN A 1 73 ? 17.132 -0.463 3.084 1.00 87.62 73 GLN A N 1
ATOM 540 C CA . GLN A 1 73 ? 18.465 -1.021 2.814 1.00 87.62 73 GLN A CA 1
ATOM 541 C C . GLN A 1 73 ? 19.108 -0.461 1.538 1.00 87.62 73 GLN A C 1
ATOM 543 O O . GLN A 1 73 ? 20.329 -0.378 1.435 1.00 87.62 73 GLN A O 1
ATOM 548 N N . ARG A 1 74 ? 18.289 -0.088 0.550 1.00 85.38 74 ARG A N 1
ATOM 549 C CA . ARG A 1 74 ? 18.740 0.464 -0.736 1.00 85.38 74 ARG A CA 1
ATOM 550 C C . ARG A 1 74 ? 18.785 1.995 -0.759 1.00 85.38 74 ARG A C 1
ATOM 552 O O . ARG A 1 74 ? 19.119 2.556 -1.799 1.00 85.38 74 ARG A O 1
ATOM 559 N N . GLY A 1 75 ? 18.423 2.669 0.334 1.00 87.06 75 GLY A N 1
ATOM 560 C CA . GLY A 1 75 ? 18.391 4.132 0.417 1.00 87.06 75 GLY A CA 1
ATOM 561 C C . GLY A 1 75 ? 17.333 4.793 -0.477 1.00 87.06 75 GLY A C 1
ATOM 562 O O . GLY A 1 75 ? 17.478 5.954 -0.852 1.00 87.06 75 GLY A O 1
ATOM 563 N N . ILE A 1 76 ? 16.266 4.078 -0.851 1.00 88.69 76 ILE A N 1
ATOM 564 C CA . ILE A 1 76 ? 15.221 4.593 -1.749 1.00 88.69 76 ILE A CA 1
ATOM 565 C C . ILE A 1 76 ? 14.074 5.175 -0.913 1.00 88.69 76 ILE A C 1
ATOM 567 O O . ILE A 1 76 ? 13.060 4.518 -0.664 1.00 88.69 76 ILE A O 1
ATOM 571 N N . ALA A 1 77 ? 14.228 6.433 -0.493 1.00 88.88 77 ALA A N 1
ATOM 572 C CA . ALA A 1 77 ? 13.290 7.111 0.409 1.00 88.88 77 ALA A CA 1
ATOM 573 C C . ALA A 1 77 ? 11.831 7.098 -0.089 1.00 88.88 77 ALA A C 1
ATOM 575 O O . ALA A 1 77 ? 10.914 6.846 0.692 1.00 88.88 77 ALA A O 1
ATOM 576 N N . SER A 1 78 ? 11.610 7.289 -1.393 1.00 86.06 78 SER A N 1
ATOM 577 C CA . SER A 1 78 ? 10.267 7.330 -1.986 1.00 86.06 78 SER A CA 1
ATOM 578 C C . SER A 1 78 ? 9.539 5.984 -1.966 1.00 86.06 78 SER A C 1
ATOM 580 O O . SER A 1 78 ? 8.329 5.940 -1.732 1.00 86.06 78 SER A O 1
ATOM 582 N N . GLU A 1 79 ? 10.250 4.873 -2.170 1.00 85.75 79 GLU A N 1
ATOM 583 C CA . GLU A 1 79 ? 9.665 3.528 -2.071 1.00 85.75 79 GLU A CA 1
ATOM 584 C C . GLU A 1 79 ? 9.383 3.146 -0.624 1.00 85.75 79 GLU A C 1
ATOM 586 O O . GLU A 1 79 ? 8.348 2.542 -0.342 1.00 85.75 79 GLU A O 1
ATOM 591 N N . ARG A 1 80 ? 10.260 3.555 0.296 1.00 90.50 80 ARG A N 1
ATOM 592 C CA . ARG A 1 80 ? 10.050 3.370 1.728 1.00 90.50 80 ARG A CA 1
ATOM 593 C C . ARG A 1 80 ? 8.788 4.097 2.198 1.00 90.50 80 ARG A C 1
ATOM 595 O O . ARG A 1 80 ? 7.924 3.469 2.804 1.00 90.50 80 ARG A O 1
ATOM 602 N N . ALA A 1 81 ? 8.657 5.382 1.864 1.00 90.75 81 ALA A N 1
ATOM 603 C CA . ALA A 1 81 ? 7.484 6.189 2.200 1.00 90.75 81 ALA A CA 1
ATOM 604 C C . ALA A 1 81 ? 6.201 5.623 1.571 1.00 90.75 81 ALA A C 1
ATOM 606 O O . ALA A 1 81 ? 5.174 5.515 2.236 1.00 90.75 81 ALA A O 1
ATOM 607 N N . THR A 1 82 ? 6.269 5.187 0.307 1.00 89.12 82 THR A N 1
ATOM 608 C CA . THR A 1 82 ? 5.106 4.600 -0.376 1.00 89.12 82 THR A CA 1
ATOM 609 C C . THR A 1 82 ? 4.653 3.293 0.268 1.00 89.12 82 THR A C 1
ATOM 611 O O . THR A 1 82 ? 3.470 3.137 0.555 1.00 89.12 82 THR A O 1
ATOM 614 N N . SER A 1 83 ? 5.584 2.380 0.543 1.00 88.12 83 SER A N 1
ATOM 615 C CA . SER A 1 83 ? 5.264 1.085 1.157 1.00 88.12 83 SER A CA 1
ATOM 616 C C . SER A 1 83 ? 4.704 1.265 2.573 1.00 88.12 83 SER A C 1
ATOM 618 O O . SER A 1 83 ? 3.779 0.562 2.973 1.00 88.12 83 SER A O 1
ATOM 620 N N . GLN A 1 84 ? 5.209 2.257 3.315 1.00 92.25 84 GLN A N 1
ATOM 621 C CA . GLN A 1 84 ? 4.704 2.603 4.642 1.00 92.25 84 GLN A CA 1
ATOM 622 C C . GLN A 1 84 ? 3.271 3.164 4.594 1.00 92.25 84 GLN A C 1
ATOM 624 O O . GLN A 1 84 ? 2.433 2.737 5.385 1.00 92.25 84 GLN A O 1
ATOM 629 N N . ALA A 1 85 ? 2.969 4.072 3.658 1.00 91.12 85 ALA A N 1
ATOM 630 C CA . ALA A 1 85 ? 1.623 4.626 3.496 1.00 91.12 85 ALA A CA 1
ATOM 631 C C . ALA A 1 85 ? 0.601 3.558 3.065 1.00 91.12 85 ALA A C 1
ATOM 633 O O . ALA A 1 85 ? -0.511 3.526 3.587 1.00 91.12 85 ALA A O 1
ATOM 634 N N . GLN A 1 86 ? 0.986 2.647 2.163 1.00 87.06 86 GLN A N 1
ATOM 635 C CA . GLN A 1 86 ? 0.144 1.510 1.769 1.00 87.06 86 GLN A CA 1
ATOM 636 C C . GLN A 1 86 ? -0.132 0.581 2.956 1.00 87.06 86 GLN A C 1
ATOM 638 O O . GLN A 1 86 ? -1.279 0.216 3.191 1.00 87.06 86 GLN A O 1
ATOM 643 N N . ARG A 1 87 ? 0.887 0.266 3.766 1.00 89.00 87 ARG A N 1
ATOM 644 C CA . ARG A 1 87 ? 0.707 -0.543 4.978 1.00 89.00 87 ARG A CA 1
ATOM 645 C C . ARG A 1 87 ? -0.250 0.111 5.976 1.00 89.00 87 ARG A C 1
ATOM 647 O O . ARG A 1 87 ? -1.068 -0.586 6.565 1.00 89.00 87 ARG A O 1
ATOM 654 N N . ALA A 1 88 ? -0.143 1.426 6.168 1.00 90.94 88 ALA A N 1
ATOM 655 C CA . ALA A 1 88 ? -1.038 2.169 7.049 1.00 90.94 88 ALA A CA 1
ATOM 656 C C . ALA A 1 88 ? -2.493 2.113 6.560 1.00 90.94 88 ALA A C 1
ATOM 658 O O . ALA A 1 88 ? -3.381 1.847 7.360 1.00 90.94 88 ALA A O 1
ATOM 659 N N . LEU A 1 89 ? -2.727 2.279 5.251 1.00 88.00 89 LEU A N 1
ATOM 660 C CA . LEU A 1 89 ? -4.059 2.132 4.657 1.00 88.00 89 LEU A CA 1
ATOM 661 C C . LEU A 1 89 ? -4.634 0.737 4.882 1.00 88.00 89 LEU A C 1
ATOM 663 O O . LEU A 1 89 ? -5.809 0.608 5.214 1.00 88.00 89 LEU A O 1
ATOM 667 N N . VAL A 1 90 ? -3.812 -0.299 4.707 1.00 86.44 90 VAL A N 1
ATOM 668 C CA . VAL A 1 90 ? -4.303 -1.665 4.863 1.00 86.44 90 VAL A CA 1
ATOM 669 C C . VAL A 1 90 ? -4.703 -1.954 6.304 1.00 86.44 90 VAL A C 1
ATOM 671 O O . VAL A 1 90 ? -5.785 -2.481 6.550 1.00 86.44 90 VAL A O 1
ATOM 674 N N . LEU A 1 91 ? -3.857 -1.554 7.254 1.00 88.50 91 LEU A N 1
ATOM 675 C CA . LEU A 1 91 ? -4.120 -1.751 8.675 1.00 88.50 91 LEU A CA 1
ATOM 676 C C . LEU A 1 91 ? -5.274 -0.891 9.182 1.00 88.50 91 LEU A C 1
ATOM 678 O O . LEU A 1 91 ? -5.961 -1.317 10.095 1.00 88.50 91 LEU A O 1
ATOM 682 N N . ALA A 1 92 ? -5.536 0.277 8.596 1.00 88.94 92 ALA A N 1
ATOM 683 C CA . ALA A 1 92 ? -6.652 1.124 9.017 1.00 88.94 92 ALA A CA 1
ATOM 684 C C . ALA A 1 92 ? -8.006 0.390 8.950 1.00 88.94 92 ALA A C 1
ATOM 686 O O . ALA A 1 92 ? -8.884 0.647 9.765 1.00 88.94 92 ALA A O 1
ATOM 687 N N . LEU A 1 93 ? -8.154 -0.584 8.043 1.00 81.94 93 LEU A N 1
ATOM 688 C CA . LEU A 1 93 ? -9.380 -1.375 7.929 1.00 81.94 93 LEU A CA 1
ATOM 689 C C . LEU A 1 93 ? -9.478 -2.574 8.881 1.00 81.94 93 LEU A C 1
ATOM 691 O O . LEU A 1 93 ? -10.569 -3.129 9.013 1.00 81.94 93 LEU A O 1
ATOM 695 N N . THR A 1 94 ? -8.385 -3.010 9.513 1.00 84.88 94 THR A N 1
ATOM 696 C CA . THR A 1 94 ? -8.378 -4.231 10.348 1.00 84.88 94 THR A CA 1
ATOM 697 C C . THR A 1 94 ? -7.813 -4.053 11.747 1.00 84.88 94 THR A C 1
ATOM 699 O O . THR A 1 94 ? -8.269 -4.718 12.673 1.00 84.88 94 THR A O 1
ATOM 702 N N . ASP A 1 95 ? -6.860 -3.146 11.915 1.00 88.38 95 ASP A N 1
ATOM 703 C CA . ASP A 1 95 ? -6.216 -2.791 13.174 1.00 88.38 95 ASP A CA 1
ATOM 704 C C . ASP A 1 95 ? -5.925 -1.274 13.225 1.00 88.38 95 ASP A C 1
ATOM 706 O O . ASP A 1 95 ? -4.789 -0.832 12.997 1.00 88.38 95 ASP A O 1
ATOM 710 N N . PRO A 1 96 ? -6.951 -0.460 13.541 1.00 87.44 96 PRO A N 1
ATOM 711 C CA . PRO A 1 96 ? -6.841 0.991 13.693 1.00 87.44 96 PRO A CA 1
ATOM 712 C C . PRO A 1 96 ? -5.713 1.470 14.615 1.00 87.44 96 PRO A C 1
ATOM 714 O O . PRO A 1 96 ? -5.053 2.477 14.344 1.00 87.44 96 PRO A O 1
ATOM 717 N N . ALA A 1 97 ? -5.451 0.742 15.706 1.00 89.12 97 ALA A N 1
ATOM 718 C CA . ALA A 1 97 ? -4.439 1.131 16.683 1.00 89.12 97 ALA A CA 1
ATOM 719 C C . ALA A 1 97 ? -3.034 1.048 16.073 1.00 89.12 97 ALA A C 1
ATOM 721 O O . ALA A 1 97 ? -2.272 2.019 16.113 1.00 89.12 97 ALA A O 1
ATOM 722 N N . THR A 1 98 ? -2.716 -0.077 15.430 1.00 88.81 98 THR A N 1
ATOM 723 C CA . THR A 1 98 ? -1.444 -0.236 14.718 1.00 88.81 98 THR A CA 1
ATOM 724 C C . THR A 1 98 ? -1.375 0.676 13.492 1.00 88.81 98 THR A C 1
ATOM 726 O O . THR A 1 98 ? -0.299 1.198 13.180 1.00 88.81 98 THR A O 1
ATOM 729 N N . ALA A 1 99 ? -2.497 0.914 12.806 1.00 90.38 99 ALA A N 1
ATOM 730 C CA . ALA A 1 99 ? -2.566 1.830 11.672 1.00 90.38 99 ALA A CA 1
ATOM 731 C C . ALA A 1 99 ? -2.099 3.238 12.051 1.00 90.38 99 ALA A C 1
ATOM 733 O O . ALA A 1 99 ? -1.269 3.803 11.341 1.00 90.38 99 ALA A O 1
ATOM 734 N N . ASN A 1 100 ? -2.533 3.761 13.201 1.00 90.81 100 ASN A N 1
ATOM 735 C CA . ASN A 1 100 ? -2.164 5.101 13.654 1.00 90.81 100 ASN A CA 1
ATOM 736 C C . ASN A 1 100 ? -0.649 5.260 13.887 1.00 90.81 100 ASN A C 1
ATOM 738 O O . ASN A 1 100 ? -0.050 6.267 13.506 1.00 90.81 100 ASN A O 1
ATOM 742 N N . GLU A 1 101 ? 0.020 4.229 14.413 1.00 91.06 101 GLU A N 1
ATOM 743 C CA . GLU A 1 101 ? 1.486 4.226 14.494 1.00 91.06 101 GLU A CA 1
ATOM 744 C C . GLU A 1 101 ? 2.142 4.269 13.107 1.00 91.06 101 GLU A C 1
ATOM 746 O O . GLU A 1 101 ? 3.167 4.926 12.904 1.00 91.06 101 GLU A O 1
ATOM 751 N N . LYS A 1 102 ? 1.588 3.524 12.139 1.00 91.75 102 LYS A N 1
ATOM 752 C CA . LYS A 1 102 ? 2.151 3.456 10.784 1.00 91.75 102 LYS A CA 1
ATOM 753 C C . LYS A 1 102 ? 1.875 4.722 9.986 1.00 91.75 102 LYS A C 1
ATOM 755 O O . LYS A 1 102 ? 2.748 5.088 9.197 1.00 91.75 102 LYS A O 1
ATOM 760 N N . LEU A 1 103 ? 0.741 5.379 10.229 1.00 92.69 103 LEU A N 1
ATOM 761 C CA . LEU A 1 103 ? 0.402 6.709 9.728 1.00 92.69 103 LEU A CA 1
ATOM 762 C C . LEU A 1 103 ? 1.440 7.727 10.188 1.00 92.69 103 LEU A C 1
ATOM 764 O O . LEU A 1 103 ? 2.063 8.367 9.346 1.00 92.69 103 LEU A O 1
ATOM 768 N N . HIS A 1 104 ? 1.714 7.795 11.493 1.00 94.69 104 HIS A N 1
ATOM 769 C CA . HIS A 1 104 ? 2.678 8.757 12.022 1.00 94.69 104 HIS A CA 1
ATOM 770 C C . HIS A 1 104 ? 4.082 8.568 11.428 1.00 94.69 104 HIS A C 1
ATOM 772 O O . HIS A 1 104 ? 4.747 9.527 11.038 1.00 94.69 104 HIS A O 1
ATOM 778 N N . LEU A 1 105 ? 4.527 7.316 11.278 1.00 93.75 105 LEU A N 1
ATOM 779 C CA . LEU A 1 105 ? 5.793 7.040 10.602 1.00 93.75 105 LEU A CA 1
ATOM 780 C C . LEU A 1 105 ? 5.747 7.444 9.118 1.00 93.75 105 LEU A C 1
ATOM 782 O O . LEU A 1 105 ? 6.714 8.001 8.611 1.00 93.75 105 LEU A O 1
ATOM 786 N N . ALA A 1 106 ? 4.649 7.191 8.403 1.00 92.62 106 ALA A N 1
ATOM 787 C CA . ALA A 1 106 ? 4.518 7.597 7.004 1.00 92.62 106 ALA A CA 1
ATOM 788 C C . ALA A 1 106 ? 4.566 9.126 6.826 1.00 92.62 106 ALA A C 1
ATOM 790 O O . ALA A 1 106 ? 5.200 9.592 5.882 1.00 92.62 106 ALA A O 1
ATOM 791 N N . GLU A 1 107 ? 3.960 9.895 7.735 1.00 93.94 107 GLU A N 1
ATOM 792 C CA . GLU A 1 107 ? 4.031 11.364 7.756 1.00 93.94 107 GLU A CA 1
ATOM 793 C C . GLU A 1 107 ? 5.477 11.849 7.870 1.00 93.94 107 GLU A C 1
ATOM 795 O O . GLU A 1 107 ? 5.933 12.649 7.054 1.00 93.94 107 GLU A O 1
ATOM 800 N N . GLN A 1 108 ? 6.228 11.304 8.832 1.00 94.38 108 GLN A N 1
ATOM 801 C CA . GLN A 1 108 ? 7.642 11.637 9.023 1.00 94.38 108 GLN A CA 1
ATOM 802 C C . GLN A 1 108 ? 8.474 11.325 7.776 1.00 94.38 108 GLN A C 1
ATOM 804 O O . GLN A 1 108 ? 9.347 12.097 7.390 1.00 94.38 108 GLN A O 1
ATOM 809 N N . LEU A 1 109 ? 8.195 10.196 7.121 1.00 93.06 109 LEU A N 1
ATOM 810 C CA . LEU A 1 109 ? 8.893 9.781 5.906 1.00 93.06 109 LEU A CA 1
ATOM 811 C C . LEU A 1 109 ? 8.571 10.649 4.685 1.00 93.06 109 LEU A C 1
ATOM 813 O O . LEU A 1 109 ? 9.377 10.695 3.755 1.00 93.06 109 LEU A O 1
ATOM 817 N N . LEU A 1 110 ? 7.401 11.285 4.666 1.00 92.75 110 LEU A N 1
ATOM 818 C CA . LEU A 1 110 ? 6.938 12.134 3.571 1.00 92.75 110 LEU A CA 1
ATOM 819 C C . LEU A 1 110 ? 7.270 13.614 3.759 1.00 92.75 110 LEU A C 1
ATOM 821 O O . LEU A 1 110 ? 7.152 14.351 2.786 1.00 92.75 110 LEU A O 1
ATOM 825 N N . ALA A 1 111 ? 7.695 14.043 4.952 1.00 92.19 111 ALA A N 1
ATOM 826 C CA . ALA A 1 111 ? 7.919 15.453 5.280 1.00 92.19 111 ALA A CA 1
ATOM 827 C C . ALA A 1 111 ? 8.780 16.200 4.242 1.00 92.19 111 ALA A C 1
ATOM 829 O O . ALA A 1 111 ? 8.471 17.338 3.896 1.00 92.19 111 ALA A O 1
ATOM 830 N N . ASP A 1 112 ? 9.793 15.525 3.688 1.00 89.06 112 ASP A N 1
ATOM 831 C CA . ASP A 1 112 ? 10.727 16.085 2.704 1.00 89.06 112 ASP A CA 1
ATOM 832 C C . ASP A 1 112 ? 10.528 15.533 1.275 1.00 89.06 112 ASP A C 1
ATOM 834 O O . ASP A 1 112 ? 11.405 15.669 0.418 1.00 89.06 112 ASP A O 1
ATOM 838 N N . LEU A 1 113 ? 9.400 14.866 0.993 1.00 90.38 113 LEU A N 1
ATOM 839 C CA . LEU A 1 113 ? 9.128 14.215 -0.293 1.00 90.38 113 LEU A CA 1
ATOM 840 C C . LEU A 1 113 ? 7.838 14.729 -0.942 1.00 90.38 113 LEU A C 1
ATOM 842 O O . LEU A 1 113 ? 6.742 14.565 -0.408 1.00 90.38 113 LEU A O 1
ATOM 846 N N . ASP A 1 114 ? 7.939 15.217 -2.180 1.00 87.19 114 ASP A N 1
ATOM 847 C CA . ASP A 1 114 ? 6.759 15.539 -2.988 1.00 87.19 114 ASP A CA 1
ATOM 848 C C . ASP A 1 114 ? 6.250 14.302 -3.751 1.00 87.19 114 ASP A C 1
ATOM 850 O O . ASP A 1 114 ? 6.638 14.018 -4.887 1.00 87.19 114 ASP A O 1
ATOM 854 N N . LEU A 1 115 ? 5.402 13.514 -3.082 1.00 87.44 115 LEU A N 1
ATOM 855 C CA . LEU A 1 115 ? 4.753 12.319 -3.634 1.00 87.44 115 LEU A CA 1
ATOM 856 C C . LEU A 1 115 ? 3.231 12.439 -3.506 1.00 87.44 115 LEU A C 1
ATOM 858 O O . LEU A 1 115 ? 2.627 11.895 -2.581 1.00 87.44 115 LEU A O 1
ATOM 862 N N . SER A 1 116 ? 2.595 13.153 -4.433 1.00 87.69 116 SER A N 1
ATOM 863 C CA . SER A 1 116 ? 1.153 13.458 -4.391 1.00 87.69 116 SER A CA 1
ATOM 864 C C . SER A 1 116 ? 0.251 12.222 -4.257 1.00 87.69 116 SER A C 1
ATOM 866 O O . SER A 1 116 ? -0.662 12.208 -3.431 1.00 87.69 116 SER A O 1
ATOM 868 N N . ALA A 1 117 ? 0.530 11.154 -5.010 1.00 82.12 117 ALA A N 1
ATOM 869 C CA . ALA A 1 117 ? -0.226 9.902 -4.926 1.00 82.12 117 ALA A CA 1
ATOM 870 C C . ALA A 1 117 ? -0.089 9.238 -3.545 1.00 82.12 117 ALA A C 1
ATOM 872 O O . ALA A 1 117 ? -1.082 8.801 -2.970 1.00 82.12 117 ALA A O 1
ATOM 873 N N . THR A 1 118 ? 1.121 9.221 -2.983 1.00 88.25 118 THR A N 1
ATOM 874 C CA . THR A 1 118 ? 1.380 8.643 -1.659 1.00 88.25 118 THR A CA 1
ATOM 875 C C . THR A 1 118 ? 0.729 9.468 -0.548 1.00 88.25 118 THR A C 1
ATOM 877 O O . THR A 1 118 ? 0.146 8.901 0.372 1.00 88.25 118 THR A O 1
ATOM 880 N N . ASN A 1 119 ? 0.742 10.799 -0.664 1.00 89.69 119 ASN A N 1
ATOM 881 C CA . ASN A 1 119 ? -0.003 11.688 0.230 1.00 89.69 119 ASN A CA 1
ATOM 882 C C . ASN A 1 119 ? -1.518 11.434 0.164 1.00 89.69 119 ASN A C 1
ATOM 884 O O . ASN A 1 119 ? -2.191 11.458 1.190 1.00 89.69 119 ASN A O 1
ATOM 888 N N . CYS A 1 120 ? -2.065 11.153 -1.023 1.00 89.50 120 CYS A N 1
ATOM 889 C CA . CYS A 1 120 ? -3.470 10.767 -1.166 1.00 89.50 120 CYS A CA 1
ATOM 890 C C . CYS A 1 120 ? -3.771 9.459 -0.417 1.00 89.50 120 CYS A C 1
ATOM 892 O O . CYS A 1 120 ? -4.695 9.422 0.392 1.00 89.50 120 CYS A O 1
ATOM 894 N N . THR A 1 121 ? -2.949 8.418 -0.609 1.00 88.38 121 THR A N 1
ATOM 895 C CA . THR A 1 121 ? -3.060 7.147 0.129 1.00 88.38 121 THR A CA 1
ATOM 896 C C . THR A 1 121 ? -3.028 7.364 1.639 1.00 88.38 121 THR A C 1
ATOM 898 O O . THR A 1 121 ? -3.87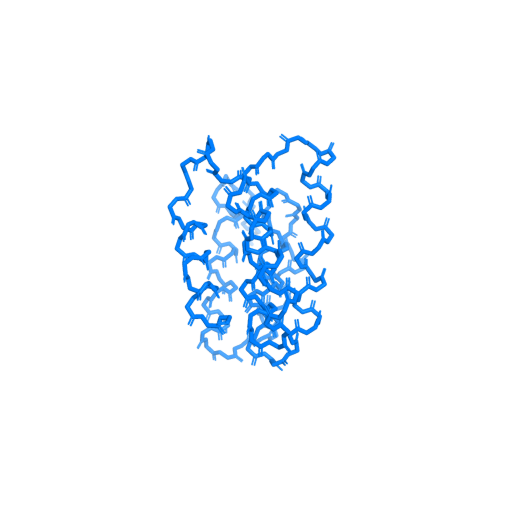1 6.822 2.349 1.00 88.38 121 THR A O 1
ATOM 901 N N . LEU A 1 122 ? -2.101 8.194 2.125 1.00 91.44 122 LEU A N 1
ATOM 902 C CA . LEU A 1 122 ? -1.977 8.501 3.545 1.00 91.44 122 LEU A CA 1
ATOM 903 C C . LEU 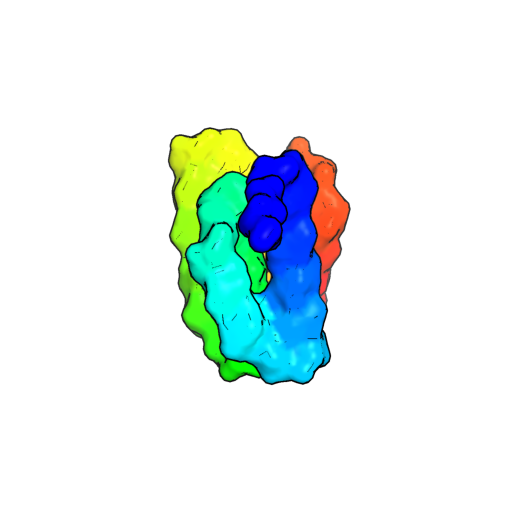A 1 122 ? -3.232 9.188 4.104 1.00 91.44 122 LEU A C 1
ATOM 905 O O . LEU A 1 122 ? -3.710 8.834 5.177 1.00 91.44 122 LEU A O 1
ATOM 909 N N . ARG A 1 123 ? -3.804 10.139 3.358 1.00 92.44 123 ARG A N 1
ATOM 910 C CA . ARG A 1 123 ? -5.042 10.821 3.756 1.00 92.44 123 ARG A CA 1
ATOM 911 C C . ARG A 1 123 ? -6.242 9.881 3.778 1.00 92.44 123 ARG A C 1
ATOM 913 O O . ARG A 1 123 ? -7.066 10.008 4.672 1.00 92.44 123 ARG A O 1
ATOM 920 N N . ILE A 1 124 ? -6.344 8.947 2.831 1.00 89.19 124 ILE A N 1
ATOM 921 C CA . ILE A 1 124 ? -7.397 7.921 2.855 1.00 89.19 124 ILE A CA 1
ATOM 922 C C . ILE A 1 124 ? -7.230 7.043 4.095 1.00 89.19 124 ILE A C 1
ATOM 924 O O . ILE A 1 124 ? -8.200 6.825 4.808 1.00 89.19 124 ILE A O 1
ATOM 928 N N . ALA A 1 125 ? -6.005 6.601 4.384 1.00 89.38 125 ALA A N 1
ATOM 929 C CA . ALA A 1 125 ? -5.706 5.794 5.561 1.00 89.38 125 ALA A CA 1
ATOM 930 C C . ALA A 1 125 ? -6.111 6.505 6.863 1.00 89.38 125 ALA A C 1
ATOM 932 O O . ALA A 1 125 ? -6.762 5.902 7.702 1.00 89.38 125 ALA A O 1
ATOM 933 N N . ALA A 1 126 ? -5.817 7.801 6.995 1.00 92.00 126 ALA A N 1
ATOM 934 C CA . ALA A 1 126 ? -6.218 8.601 8.154 1.00 92.00 126 ALA A CA 1
ATOM 935 C C . ALA A 1 126 ? -7.739 8.819 8.274 1.00 92.00 126 ALA A C 1
ATOM 937 O O . ALA A 1 126 ? -8.229 9.095 9.362 1.00 92.00 126 ALA A O 1
ATOM 938 N N . LEU A 1 127 ? -8.489 8.735 7.170 1.00 92.44 127 LEU A N 1
ATOM 939 C CA . LEU A 1 127 ? -9.950 8.871 7.176 1.00 92.44 127 LEU A CA 1
ATOM 940 C C . LEU A 1 127 ? -10.670 7.588 7.597 1.00 92.44 127 LEU A C 1
ATOM 942 O O . LEU A 1 127 ? -11.822 7.664 8.018 1.00 92.44 127 LEU A O 1
ATOM 946 N N . VAL A 1 128 ? -10.033 6.432 7.402 1.00 88.19 128 VAL A N 1
ATOM 947 C CA . VAL A 1 128 ? -10.640 5.115 7.649 1.00 88.19 128 VAL A CA 1
ATOM 948 C C . VAL A 1 128 ? -10.053 4.394 8.865 1.00 88.19 128 VAL A C 1
ATOM 950 O O . VAL A 1 128 ? -10.549 3.322 9.196 1.00 88.19 128 VAL A O 1
ATOM 953 N N . ALA A 1 129 ? -9.018 4.965 9.490 1.00 81.38 129 ALA A N 1
ATOM 954 C CA . ALA A 1 129 ? -8.437 4.513 10.754 1.00 81.38 129 ALA A CA 1
ATOM 955 C C . ALA A 1 129 ? -9.249 4.995 11.965 1.00 81.38 129 ALA A C 1
ATOM 957 O O . ALA A 1 129 ? -9.990 5.998 11.846 1.00 81.38 129 ALA A O 1
#

Secondary structure (DSSP, 8-state):
------STTHHHHHHHHHHHHHHTT-HHHHHHHHHT--GGGTHHHHHHHHHGGGT-HHHHHHHHHHHHHHHHHTT-HHHHHHHHHHHHHHHHTT-HHHHHHHHHHHHHHHTT---HHHHHHHHHHHHH-

Radius of gyration: 14.99 Å; chains: 1; bounding box: 31×31×50 Å

Foldseek 3Di:
DDPPCPPPCSLVVLLVQLLVCVVVVVLVSNVVSLVVHDVVSVSLVSVLSSVVVVVNLVVSLVSLPVQLVVCVVVVNLVSNLQSLLSSLQSCLQPPVVVSVVSLVVSCVSCVPPDDVVSVVSSVNSVVSD

Organism: NCBI:txid67314

Sequence (129 aa):
MQLDGGGRLAPAARRGLVHIACLAGDFSTAYDTTQTLGWVSRQHRVEGDVLWPHGDMDRAAAACAAPRDQAEQRGIASERATSQAQRALVLALTDPATANEKLHLAEQLLADLDLSATNCTLRIAALVA

pLDDT: mean 78.89, std 12.67, range [31.66, 94.69]